Protein AF-A0A2J8KE71-F1 (afdb_monomer_lite)

Radius of gyration: 37.01 Å; chains: 1; bounding box: 78×32×106 Å

pLDDT: mean 75.38, std 19.56, range [41.16, 98.81]

Structure (mmCIF, N/CA/C/O backbone):
data_AF-A0A2J8KE71-F1
#
_entry.id   AF-A0A2J8KE71-F1
#
loop_
_atom_site.group_PDB
_atom_site.id
_atom_site.type_symbol
_atom_site.label_atom_id
_atom_site.label_alt_id
_atom_site.label_comp_id
_atom_site.label_asym_id
_atom_site.label_entity_id
_atom_site.label_seq_id
_atom_site.pdbx_PDB_ins_code
_atom_site.Cartn_x
_atom_site.Cartn_y
_atom_site.Cartn_z
_atom_site.occupancy
_atom_site.B_iso_or_equiv
_atom_site.auth_seq_id
_atom_site.auth_comp_id
_atom_site.auth_asym_id
_atom_site.auth_atom_id
_atom_site.pdbx_PDB_model_num
ATOM 1 N N . MET A 1 1 ? 27.940 -0.554 -37.434 1.00 73.94 1 MET A N 1
ATOM 2 C CA . MET A 1 1 ? 28.644 -0.469 -36.133 1.00 73.94 1 MET A CA 1
ATOM 3 C C . MET A 1 1 ? 27.995 0.531 -35.167 1.00 73.94 1 MET A C 1
ATOM 5 O O . MET A 1 1 ? 27.417 0.069 -34.200 1.00 73.94 1 MET A O 1
ATOM 9 N N . LYS A 1 2 ? 27.980 1.858 -35.417 1.00 86.81 2 LYS A N 1
ATOM 10 C CA . LYS A 1 2 ? 27.377 2.843 -34.476 1.00 86.81 2 LYS A CA 1
ATOM 11 C C . LYS A 1 2 ? 25.890 2.601 -34.152 1.00 86.81 2 LYS A C 1
ATOM 13 O O . LYS A 1 2 ? 25.512 2.585 -32.986 1.00 86.81 2 LYS A O 1
ATOM 18 N N . ALA A 1 3 ? 25.066 2.346 -35.169 1.00 91.50 3 ALA A N 1
ATOM 19 C CA . ALA A 1 3 ? 23.640 2.059 -34.971 1.00 91.50 3 ALA A CA 1
ATOM 20 C C . ALA A 1 3 ? 23.395 0.770 -34.158 1.00 91.50 3 ALA A C 1
ATOM 22 O O . ALA A 1 3 ? 22.429 0.659 -33.413 1.00 91.50 3 ALA A O 1
ATOM 23 N N . GLU A 1 4 ? 24.297 -0.205 -34.260 1.00 93.75 4 GLU A N 1
ATOM 24 C CA . GLU A 1 4 ? 24.185 -1.493 -33.572 1.00 93.75 4 GLU A CA 1
ATOM 25 C C . GLU A 1 4 ? 24.610 -1.402 -32.102 1.00 93.75 4 GLU A C 1
ATOM 27 O O . GLU A 1 4 ? 23.973 -1.989 -31.224 1.00 93.75 4 GLU A O 1
ATOM 32 N N . THR A 1 5 ? 25.626 -0.583 -31.813 1.00 94.62 5 THR A N 1
ATOM 33 C CA . THR A 1 5 ? 26.007 -0.243 -30.437 1.00 94.62 5 THR A CA 1
ATOM 34 C C . THR A 1 5 ? 24.925 0.573 -29.737 1.00 94.62 5 THR A C 1
ATOM 36 O O . THR A 1 5 ? 24.634 0.336 -28.567 1.00 94.62 5 THR A O 1
ATOM 39 N N . GLU A 1 6 ? 24.287 1.502 -30.453 1.00 96.25 6 GLU A N 1
ATOM 40 C CA . GLU A 1 6 ? 23.180 2.295 -29.918 1.00 96.25 6 GLU A CA 1
ATOM 41 C C . GLU A 1 6 ? 21.956 1.422 -29.633 1.00 96.25 6 GLU A C 1
ATOM 43 O O . GLU A 1 6 ? 21.386 1.496 -28.545 1.00 96.25 6 GLU A O 1
ATOM 48 N N . ARG A 1 7 ? 21.616 0.516 -30.555 1.00 96.88 7 ARG A N 1
ATOM 49 C CA . ARG A 1 7 ? 20.559 -0.474 -30.346 1.00 96.88 7 ARG A CA 1
ATOM 50 C C . ARG A 1 7 ? 20.821 -1.339 -29.109 1.00 96.88 7 ARG A C 1
ATOM 52 O O . ARG A 1 7 ? 19.945 -1.443 -28.259 1.00 96.88 7 ARG A O 1
ATOM 59 N N . SER A 1 8 ? 22.036 -1.873 -28.954 1.00 97.62 8 SER A N 1
ATOM 60 C CA . SER A 1 8 ? 22.414 -2.634 -27.751 1.00 97.62 8 SER A CA 1
ATOM 61 C C . SER A 1 8 ? 22.274 -1.810 -26.467 1.00 97.62 8 SER A C 1
ATOM 63 O O . SER A 1 8 ? 21.789 -2.307 -25.451 1.00 97.62 8 SER A O 1
ATOM 65 N N . ALA A 1 9 ? 22.661 -0.532 -26.497 1.00 98.00 9 ALA A N 1
ATOM 66 C CA . ALA A 1 9 ? 22.520 0.352 -25.344 1.00 98.00 9 ALA A CA 1
ATOM 67 C C . ALA A 1 9 ? 21.044 0.598 -24.981 1.00 98.00 9 ALA A C 1
ATOM 69 O O . ALA A 1 9 ? 20.694 0.631 -23.798 1.00 98.00 9 ALA A O 1
ATOM 70 N N . LEU A 1 10 ? 20.172 0.749 -25.981 1.00 98.25 10 LEU A N 1
ATOM 71 C CA . LEU A 1 10 ? 18.731 0.888 -25.776 1.00 98.25 10 LEU A CA 1
ATOM 72 C C . LEU A 1 10 ? 18.106 -0.392 -25.211 1.00 98.25 10 LEU A C 1
ATOM 74 O O . LEU A 1 10 ? 17.304 -0.295 -24.284 1.00 98.25 10 LEU A O 1
ATOM 78 N N . ASP A 1 11 ? 18.520 -1.572 -25.674 1.00 98.31 11 ASP A N 1
ATOM 79 C CA . ASP A 1 11 ? 18.028 -2.853 -25.151 1.00 98.31 11 ASP A CA 1
ATOM 80 C C . ASP A 1 11 ? 18.359 -3.027 -23.660 1.00 98.31 11 ASP A C 1
ATOM 82 O O . ASP A 1 11 ? 17.513 -3.459 -22.870 1.00 98.31 11 ASP A O 1
ATOM 86 N N . VAL A 1 12 ? 19.558 -2.614 -23.235 1.00 98.62 12 VAL A N 1
ATOM 87 C CA . VAL A 1 12 ? 19.942 -2.617 -21.813 1.00 98.62 12 VAL A CA 1
ATOM 88 C C . VAL A 1 12 ? 19.092 -1.634 -21.008 1.00 98.62 12 VAL A C 1
ATOM 90 O O . VAL A 1 12 ? 18.582 -2.000 -19.946 1.00 98.62 12 VAL A O 1
ATOM 93 N N . LYS A 1 13 ? 18.898 -0.404 -21.504 1.00 98.62 13 LYS A N 1
ATOM 94 C CA . LYS A 1 13 ? 18.052 0.600 -20.835 1.00 98.62 13 LYS A CA 1
ATOM 95 C C . LYS A 1 13 ? 16.616 0.111 -20.687 1.00 98.62 13 LYS A C 1
ATOM 97 O O . LYS A 1 13 ? 16.030 0.251 -19.619 1.00 98.62 13 LYS A O 1
ATOM 102 N N . LEU A 1 14 ? 16.072 -0.508 -21.728 1.00 98.69 14 LEU A N 1
ATOM 103 C CA . LEU A 1 14 ? 14.724 -1.058 -21.738 1.00 98.69 14 LEU A CA 1
ATOM 104 C C . LEU A 1 14 ? 14.591 -2.244 -20.775 1.00 98.69 14 LEU A C 1
ATOM 106 O O . LEU A 1 14 ? 13.611 -2.321 -20.034 1.00 98.69 14 LEU A O 1
ATOM 110 N N . LYS A 1 15 ? 15.595 -3.124 -20.701 1.00 98.69 15 LYS A N 1
ATOM 111 C CA . LYS A 1 15 ? 15.647 -4.184 -19.685 1.00 98.69 15 LYS A CA 1
ATOM 112 C C . LYS A 1 15 ? 15.676 -3.606 -18.268 1.00 98.69 15 LYS A C 1
ATOM 114 O O . LYS A 1 15 ? 14.949 -4.086 -17.404 1.00 98.69 15 LYS A O 1
ATOM 119 N N . HIS A 1 16 ? 16.485 -2.577 -18.025 1.00 98.81 16 HIS A N 1
ATOM 120 C CA . HIS A 1 16 ? 16.564 -1.939 -16.712 1.00 98.81 16 HIS A CA 1
ATOM 121 C C . HIS A 1 16 ? 15.250 -1.248 -16.333 1.00 98.81 16 HIS A C 1
ATOM 123 O O . HIS A 1 16 ? 14.772 -1.440 -15.222 1.00 98.81 16 HIS A O 1
ATOM 129 N N . ALA A 1 17 ? 14.626 -0.529 -17.270 1.00 98.69 17 ALA A N 1
ATOM 130 C CA . ALA A 1 17 ? 13.330 0.107 -17.059 1.00 98.69 17 ALA A CA 1
ATOM 131 C C . ALA A 1 17 ? 12.244 -0.917 -16.696 1.00 98.69 17 ALA A C 1
ATOM 133 O O . ALA A 1 17 ? 11.495 -0.704 -15.748 1.00 98.69 17 ALA A O 1
ATOM 134 N N . ARG A 1 18 ? 12.201 -2.065 -17.387 1.00 98.69 18 ARG A N 1
ATOM 135 C CA . ARG A 1 18 ? 11.278 -3.165 -17.057 1.00 98.69 18 ARG A CA 1
ATOM 136 C C . ARG A 1 18 ? 11.534 -3.727 -15.661 1.00 98.69 18 ARG A C 1
ATOM 138 O O . ARG A 1 18 ? 10.615 -3.786 -14.853 1.00 98.69 18 ARG A O 1
ATOM 145 N N . ASN A 1 19 ? 12.788 -4.048 -15.349 1.00 98.75 19 ASN A N 1
ATOM 146 C CA . ASN A 1 19 ? 13.154 -4.555 -14.026 1.00 98.75 19 ASN A CA 1
ATOM 147 C C . ASN A 1 19 ? 12.816 -3.553 -12.912 1.00 98.75 19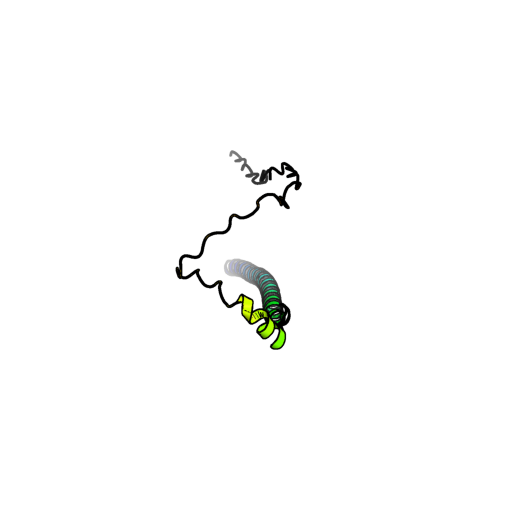 ASN A C 1
ATOM 149 O O . ASN A 1 19 ? 12.383 -3.955 -11.835 1.00 98.75 19 ASN A O 1
ATOM 153 N N . GLN A 1 20 ? 13.005 -2.255 -13.164 1.00 98.75 20 GLN A N 1
ATOM 154 C CA . GLN A 1 20 ? 12.675 -1.203 -12.207 1.00 98.75 20 GLN A CA 1
ATOM 155 C C . GLN A 1 20 ? 11.169 -1.161 -11.931 1.00 98.75 20 GLN A C 1
ATOM 157 O O . GLN A 1 20 ? 10.761 -1.080 -10.773 1.00 98.75 20 GLN A O 1
ATOM 162 N N . VAL A 1 21 ? 10.346 -1.269 -12.978 1.00 98.69 21 VAL A N 1
ATOM 163 C CA . VAL A 1 21 ? 8.887 -1.353 -12.846 1.00 98.69 21 VAL A CA 1
ATOM 164 C C . VAL A 1 21 ? 8.484 -2.589 -12.041 1.00 98.69 21 VAL A C 1
ATOM 166 O O . VAL A 1 21 ? 7.689 -2.466 -11.115 1.00 98.69 21 VAL A O 1
ATOM 169 N N . ASP A 1 22 ? 9.073 -3.755 -12.308 1.00 98.75 22 ASP A N 1
ATOM 170 C CA . ASP A 1 22 ? 8.763 -4.983 -11.563 1.00 98.75 22 ASP A CA 1
ATOM 171 C C . ASP A 1 22 ? 9.102 -4.870 -10.069 1.00 98.75 22 ASP A C 1
ATOM 173 O O . ASP A 1 22 ? 8.354 -5.350 -9.210 1.00 98.75 22 ASP A O 1
ATOM 177 N N . VAL A 1 23 ? 10.230 -4.233 -9.738 1.00 98.75 23 VAL A N 1
ATOM 178 C CA . VAL A 1 23 ? 10.634 -3.980 -8.347 1.00 98.75 23 VAL A CA 1
ATOM 179 C C . VAL A 1 23 ? 9.636 -3.055 -7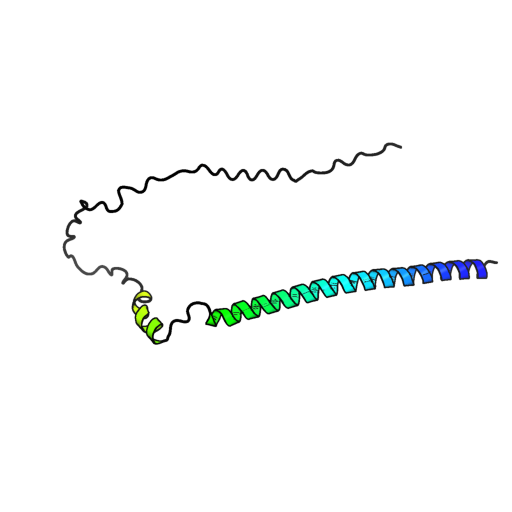.654 1.00 98.75 23 VAL A C 1
ATOM 181 O O . VAL A 1 23 ? 9.191 -3.371 -6.547 1.00 98.75 23 VAL A O 1
ATOM 184 N N . GLU A 1 24 ? 9.245 -1.957 -8.303 1.00 98.75 24 GLU A N 1
ATOM 185 C CA . GLU A 1 24 ? 8.284 -1.005 -7.740 1.00 98.75 24 GLU A CA 1
ATOM 186 C C . GLU A 1 24 ? 6.875 -1.594 -7.628 1.00 98.75 24 GLU A C 1
ATOM 188 O O . GLU A 1 24 ? 6.217 -1.394 -6.611 1.00 98.75 24 GLU A O 1
ATOM 193 N N . ILE A 1 25 ? 6.430 -2.416 -8.584 1.00 98.75 25 ILE A N 1
ATOM 194 C CA . ILE A 1 25 ? 5.154 -3.139 -8.479 1.00 98.75 25 ILE A CA 1
ATOM 195 C C . ILE A 1 25 ? 5.162 -4.057 -7.257 1.00 98.75 25 ILE A C 1
ATOM 197 O O . ILE A 1 25 ? 4.232 -4.011 -6.454 1.00 98.75 25 ILE A O 1
ATOM 201 N N . LYS A 1 26 ? 6.220 -4.855 -7.070 1.00 98.75 26 LYS A N 1
ATOM 202 C CA . LYS A 1 26 ? 6.334 -5.748 -5.905 1.00 98.75 26 LYS A CA 1
ATOM 203 C C . LYS A 1 26 ? 6.408 -4.973 -4.593 1.00 98.75 26 LYS A C 1
ATOM 205 O O . LYS A 1 26 ? 5.890 -5.432 -3.577 1.00 98.75 26 LYS A O 1
ATOM 210 N N . ARG A 1 27 ? 7.078 -3.818 -4.589 1.00 98.81 27 ARG A N 1
ATOM 211 C CA . ARG A 1 27 ? 7.145 -2.935 -3.421 1.00 98.81 27 ARG A CA 1
ATOM 212 C C . ARG A 1 27 ? 5.769 -2.358 -3.093 1.00 98.81 27 ARG A C 1
ATOM 214 O O . ARG A 1 27 ? 5.365 -2.432 -1.937 1.00 98.81 27 ARG A O 1
ATOM 221 N N . ARG A 1 28 ? 5.051 -1.857 -4.101 1.00 98.75 28 ARG A N 1
ATOM 222 C CA . ARG A 1 28 ? 3.689 -1.329 -3.975 1.00 98.75 28 ARG A CA 1
ATOM 223 C C . ARG A 1 28 ? 2.729 -2.393 -3.451 1.00 98.75 28 ARG A C 1
ATOM 225 O O . ARG A 1 28 ? 2.058 -2.143 -2.466 1.00 98.75 28 ARG A O 1
ATOM 232 N N . GLN A 1 29 ? 2.730 -3.591 -4.034 1.00 98.81 29 GLN A N 1
ATOM 233 C CA . GLN A 1 29 ? 1.858 -4.692 -3.606 1.00 98.81 29 GLN A CA 1
ATOM 234 C C . GLN A 1 29 ? 2.067 -5.084 -2.138 1.00 98.81 29 GLN A C 1
ATOM 236 O O . GLN A 1 29 ? 1.102 -5.371 -1.440 1.00 98.81 29 GLN A O 1
ATOM 241 N N . ARG A 1 30 ? 3.317 -5.078 -1.651 1.00 98.69 30 ARG A N 1
ATOM 242 C CA . ARG A 1 30 ? 3.594 -5.309 -0.224 1.00 98.69 30 ARG A CA 1
ATOM 243 C C . ARG A 1 30 ? 2.999 -4.210 0.653 1.00 98.69 30 ARG A C 1
ATOM 245 O O . ARG A 1 30 ? 2.323 -4.525 1.621 1.00 98.69 30 ARG A O 1
ATOM 252 N N . ALA A 1 31 ? 3.212 -2.947 0.285 1.00 98.56 31 ALA A N 1
ATOM 253 C CA . ALA A 1 31 ? 2.645 -1.819 1.019 1.00 98.56 31 ALA A CA 1
ATOM 254 C C . ALA A 1 31 ? 1.106 -1.847 1.016 1.00 98.56 31 ALA A C 1
ATOM 256 O O . ALA A 1 31 ? 0.491 -1.606 2.047 1.00 98.56 31 ALA A O 1
ATOM 257 N N . GLU A 1 32 ? 0.486 -2.197 -0.111 1.00 98.56 32 GLU A N 1
ATOM 258 C CA . GLU A 1 32 ? -0.969 -2.340 -0.230 1.00 98.56 32 GLU A CA 1
ATOM 259 C C . GLU A 1 32 ? -1.507 -3.467 0.654 1.00 98.56 32 GLU A C 1
ATOM 261 O O . GLU A 1 32 ? -2.477 -3.254 1.373 1.00 98.56 32 GLU A O 1
ATOM 266 N N . ALA A 1 33 ? -0.842 -4.626 0.691 1.00 98.62 33 ALA A N 1
ATOM 267 C CA . ALA A 1 33 ? -1.230 -5.724 1.576 1.00 98.62 33 ALA A CA 1
ATOM 268 C C . ALA A 1 33 ? -1.137 -5.344 3.067 1.00 98.62 33 ALA A C 1
ATOM 270 O O . ALA A 1 33 ? -2.020 -5.694 3.855 1.00 98.62 33 ALA A O 1
ATOM 271 N N . ASP A 1 34 ? -0.094 -4.605 3.458 1.00 98.56 34 ASP A N 1
ATOM 272 C CA . ASP A 1 34 ? 0.059 -4.099 4.825 1.00 98.56 34 ASP A CA 1
ATOM 273 C C . ASP A 1 34 ? -1.027 -3.067 5.166 1.00 98.56 34 ASP A C 1
ATOM 275 O O . ASP A 1 34 ? -1.631 -3.137 6.240 1.00 98.56 34 ASP A O 1
ATOM 279 N N . CYS A 1 35 ? -1.332 -2.149 4.241 1.00 98.56 35 CYS A N 1
ATOM 280 C CA . CYS A 1 35 ? -2.428 -1.192 4.385 1.00 98.56 35 CYS A CA 1
ATOM 281 C C . CYS A 1 35 ? -3.778 -1.896 4.550 1.00 98.56 35 CYS A C 1
ATOM 283 O O . CYS A 1 35 ? -4.493 -1.602 5.505 1.00 98.56 35 CYS A O 1
ATOM 285 N N . GLU A 1 36 ? -4.105 -2.869 3.696 1.00 98.75 36 GLU A N 1
ATOM 286 C CA . GLU A 1 36 ? -5.345 -3.640 3.814 1.00 98.75 36 GLU A CA 1
ATOM 287 C C . GLU A 1 36 ? -5.436 -4.395 5.149 1.00 98.75 36 GLU A C 1
ATOM 289 O O . GLU A 1 36 ? -6.515 -4.541 5.727 1.00 98.75 36 GLU A O 1
ATOM 294 N N . LYS A 1 37 ? -4.313 -4.923 5.654 1.00 98.69 37 LYS A N 1
ATOM 295 C CA . LYS A 1 37 ? -4.277 -5.589 6.960 1.00 98.69 37 LYS A CA 1
ATOM 296 C C . LYS A 1 37 ? -4.609 -4.606 8.082 1.00 98.69 37 LYS A C 1
ATOM 298 O O . LYS A 1 37 ? -5.431 -4.929 8.939 1.00 98.69 37 LYS A O 1
ATOM 303 N N . LEU A 1 38 ? -3.983 -3.430 8.076 1.00 98.62 38 LEU A N 1
ATOM 304 C CA . LEU A 1 38 ? -4.241 -2.381 9.065 1.00 98.62 38 LEU A CA 1
ATOM 305 C C . LEU A 1 38 ? -5.681 -1.868 8.976 1.00 98.62 38 LEU A C 1
ATOM 307 O O . LEU A 1 38 ? -6.322 -1.669 10.003 1.00 98.62 38 LEU A O 1
ATOM 311 N N . GLU A 1 39 ? -6.222 -1.718 7.770 1.00 98.56 39 GLU A N 1
ATOM 312 C CA . GLU A 1 39 ? -7.603 -1.286 7.559 1.00 98.56 39 GLU A CA 1
ATOM 313 C C . GLU A 1 39 ? -8.609 -2.299 8.123 1.00 98.56 39 GLU A C 1
ATOM 315 O O . GLU A 1 39 ? -9.517 -1.913 8.860 1.00 98.56 39 GLU A O 1
ATOM 320 N N . ARG A 1 40 ? -8.392 -3.605 7.899 1.00 98.56 40 ARG A N 1
ATOM 321 C CA . ARG A 1 40 ? -9.200 -4.661 8.537 1.00 98.56 40 ARG A CA 1
ATOM 322 C C . ARG A 1 40 ? -9.095 -4.631 10.064 1.00 98.56 40 ARG A C 1
ATOM 324 O O . ARG A 1 40 ? -10.103 -4.812 10.740 1.00 98.56 40 ARG A O 1
ATOM 331 N N . GLN A 1 41 ? -7.904 -4.390 10.619 1.00 98.50 41 GLN A N 1
ATOM 332 C CA . GLN A 1 41 ? -7.728 -4.265 12.073 1.00 98.50 41 GLN A CA 1
ATOM 333 C C . GLN A 1 41 ? -8.485 -3.060 12.640 1.00 98.50 41 GLN A C 1
ATOM 335 O O . GLN A 1 41 ? -9.166 -3.191 13.653 1.00 98.50 41 GLN A O 1
ATOM 340 N N . ILE A 1 42 ? -8.403 -1.902 11.982 1.00 97.44 42 ILE A N 1
ATOM 341 C CA . ILE A 1 42 ? -9.141 -0.698 12.380 1.00 97.44 42 ILE A CA 1
ATOM 342 C C . ILE A 1 42 ? -10.646 -0.955 12.327 1.00 97.44 42 ILE A C 1
ATOM 344 O O . ILE A 1 42 ? -11.361 -0.565 13.248 1.00 97.44 42 ILE A O 1
ATOM 348 N N . GLN A 1 43 ? -11.125 -1.616 11.273 1.00 97.12 43 GLN A N 1
ATOM 349 C CA . GLN A 1 43 ? -12.533 -1.961 11.133 1.00 97.12 43 GLN A CA 1
ATOM 350 C C . GLN A 1 43 ? -13.006 -2.867 12.279 1.00 97.12 43 GLN A C 1
ATOM 352 O O . GLN A 1 43 ? -14.008 -2.556 12.916 1.00 97.12 43 GLN A O 1
ATOM 357 N N . LEU A 1 44 ? -12.237 -3.904 12.624 1.00 95.81 44 LEU A N 1
ATOM 358 C CA . LEU A 1 44 ? -12.546 -4.781 13.755 1.00 95.81 44 LEU A CA 1
ATOM 359 C C . LEU A 1 44 ? -12.571 -4.024 15.091 1.00 95.81 44 LEU A C 1
ATOM 361 O O . LEU A 1 44 ? -13.477 -4.221 15.892 1.00 95.81 44 LEU A O 1
ATOM 365 N N . ILE A 1 45 ? -11.606 -3.132 15.332 1.00 94.06 45 ILE A N 1
ATOM 366 C CA . ILE A 1 45 ? -11.581 -2.306 16.549 1.00 94.06 45 ILE A CA 1
ATOM 367 C C . ILE A 1 45 ? -12.827 -1.419 16.618 1.00 94.06 45 ILE A C 1
ATOM 369 O O . ILE A 1 45 ? -13.440 -1.306 17.676 1.00 94.06 45 ILE A O 1
ATOM 373 N N . ARG A 1 46 ? -13.223 -0.798 15.500 1.00 91.62 46 ARG A N 1
ATOM 374 C CA . ARG A 1 46 ? -14.452 0.007 15.437 1.00 91.62 46 ARG A CA 1
ATOM 375 C C . ARG A 1 46 ? -15.677 -0.839 15.760 1.00 91.62 46 ARG A C 1
ATOM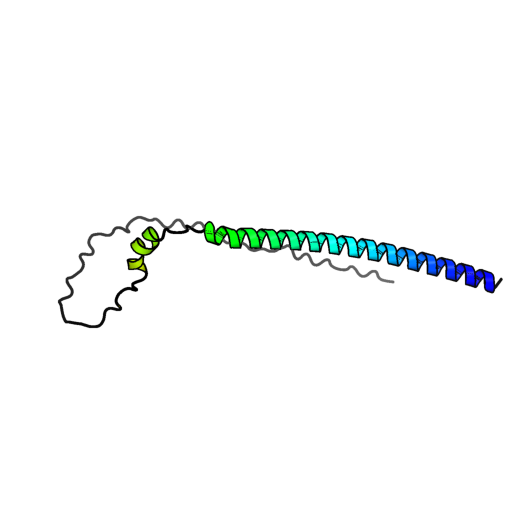 377 O O . ARG A 1 46 ? -16.496 -0.405 16.559 1.00 91.62 46 ARG A O 1
ATOM 384 N N . GLU A 1 47 ? -15.779 -2.033 15.184 1.00 89.75 47 GLU A N 1
ATOM 385 C CA . GLU A 1 47 ? -16.872 -2.969 15.457 1.00 89.75 47 GLU A CA 1
ATOM 386 C C . GLU A 1 47 ? -16.916 -3.365 16.932 1.00 89.75 47 GLU A C 1
ATOM 388 O O . GLU A 1 47 ? -17.972 -3.246 17.545 1.00 89.75 47 GLU A O 1
ATOM 393 N N . MET A 1 48 ? -15.780 -3.727 17.534 1.00 86.88 48 MET A N 1
ATOM 394 C CA . MET A 1 48 ? -15.703 -4.035 18.965 1.00 86.88 48 MET A CA 1
ATOM 395 C C . MET A 1 48 ? -16.152 -2.847 19.816 1.00 86.88 48 MET A C 1
ATOM 397 O O . MET A 1 48 ? -17.063 -2.994 20.615 1.00 86.88 48 MET A O 1
ATOM 401 N N . LEU A 1 49 ? -15.611 -1.647 19.590 1.00 85.50 49 LEU A N 1
ATOM 402 C CA . LEU A 1 49 ? -15.965 -0.460 20.376 1.00 85.50 49 LEU A CA 1
ATOM 403 C C . LEU A 1 49 ? -17.433 -0.040 20.206 1.00 85.50 49 LEU A C 1
ATOM 405 O O . LEU A 1 49 ? -18.055 0.434 21.157 1.00 85.50 49 LEU A O 1
ATOM 409 N N . MET A 1 50 ? -18.004 -0.201 19.010 1.00 79.38 50 MET A N 1
ATOM 410 C CA . MET A 1 50 ? -19.415 0.097 18.756 1.00 79.38 50 MET A CA 1
ATOM 411 C C . MET A 1 50 ? -20.335 -0.971 19.356 1.00 79.38 50 MET A C 1
ATOM 413 O O . MET A 1 50 ? -21.362 -0.620 19.932 1.00 79.38 50 MET A O 1
ATOM 417 N N . CYS A 1 51 ? -19.967 -2.251 19.295 1.00 64.50 51 CYS A N 1
ATOM 418 C CA . CYS A 1 51 ? -20.701 -3.339 19.942 1.00 64.50 51 CYS A CA 1
ATOM 419 C C . CYS A 1 51 ? -20.550 -3.319 21.472 1.00 64.50 51 CYS A C 1
ATOM 421 O O . CYS A 1 51 ? -21.504 -3.637 22.177 1.00 64.50 51 CYS A O 1
ATOM 423 N N . ASP A 1 52 ? -19.424 -2.841 22.001 1.00 56.59 52 ASP A N 1
ATOM 424 C CA . ASP A 1 52 ? -19.168 -2.665 23.434 1.00 56.59 52 ASP A CA 1
ATOM 425 C C . ASP A 1 52 ? -19.948 -1.491 24.034 1.00 56.59 52 ASP A C 1
ATOM 427 O O . ASP A 1 52 ? -20.110 -1.427 25.252 1.00 56.59 52 ASP A O 1
ATOM 431 N N . THR A 1 53 ? -20.565 -0.621 23.226 1.00 55.47 53 THR A N 1
ATOM 432 C CA . THR A 1 53 ? -21.633 0.248 23.758 1.00 55.47 53 THR A CA 1
ATOM 433 C C . THR A 1 53 ? -22.837 -0.564 24.244 1.00 55.47 53 THR A C 1
ATOM 435 O O . THR A 1 53 ? -23.595 -0.077 25.079 1.00 55.47 53 THR A O 1
ATOM 438 N N . SER A 1 54 ? -22.977 -1.816 23.788 1.00 55.19 54 SER A N 1
ATOM 439 C CA . SER A 1 54 ? -23.902 -2.832 24.314 1.00 55.19 54 SER A CA 1
ATOM 440 C C . SER A 1 54 ? -23.258 -3.788 25.331 1.00 55.19 54 SER A C 1
ATOM 442 O O . SER A 1 54 ? -23.979 -4.519 26.006 1.00 55.19 54 SER A O 1
ATOM 444 N N . GLY A 1 55 ? -21.924 -3.777 25.457 1.00 53.56 55 GLY A N 1
ATOM 445 C CA . GLY A 1 55 ? -21.127 -4.680 26.302 1.00 53.56 55 GLY A CA 1
ATOM 446 C C . GLY A 1 55 ? -20.579 -4.061 27.598 1.00 53.56 55 GLY A C 1
ATOM 447 O O . GLY A 1 55 ? -20.319 -4.783 28.557 1.00 53.56 55 GLY A O 1
ATOM 448 N N . SER A 1 56 ? -20.462 -2.735 27.690 1.00 56.31 56 SER A N 1
ATOM 449 C CA . SER A 1 56 ? -20.309 -2.038 28.970 1.00 56.31 56 SER A CA 1
ATOM 450 C C . SER A 1 56 ? -21.666 -2.051 29.647 1.00 56.31 56 SER A C 1
ATOM 452 O O . SER A 1 56 ? -22.564 -1.382 29.141 1.00 56.31 56 SER A O 1
ATOM 454 N N . ILE A 1 57 ? -21.807 -2.868 30.704 1.00 59.22 57 ILE A N 1
ATOM 455 C CA . ILE A 1 57 ? -22.985 -3.049 31.576 1.00 59.22 57 ILE A CA 1
ATOM 456 C C . ILE A 1 57 ? -24.108 -2.097 31.162 1.00 59.22 57 ILE A C 1
ATOM 458 O O . ILE A 1 57 ? -24.221 -0.981 31.679 1.00 59.22 57 ILE A O 1
ATOM 462 N N . GLN A 1 58 ? -24.899 -2.496 30.160 1.00 66.31 58 GLN A N 1
ATOM 463 C CA . GLN A 1 58 ? -26.073 -1.722 29.807 1.00 66.31 58 GLN A CA 1
ATOM 464 C C . GLN A 1 58 ? -27.046 -1.934 30.949 1.00 66.31 58 GLN A C 1
ATOM 466 O O . GLN A 1 58 ? -27.773 -2.922 31.002 1.00 66.31 58 GLN A O 1
ATOM 471 N N . LEU A 1 59 ? -26.988 -1.020 31.915 1.00 72.44 59 LEU A N 1
ATOM 472 C CA . LEU A 1 59 ? -27.945 -0.986 32.998 1.00 72.44 59 LEU A CA 1
ATOM 473 C C . LEU A 1 59 ? -29.331 -0.893 32.359 1.00 72.44 59 LEU A C 1
ATOM 475 O O . LEU A 1 59 ? -29.559 -0.032 31.497 1.00 72.44 59 LEU A O 1
ATOM 479 N N . SER A 1 60 ? -30.243 -1.774 32.765 1.00 79.25 60 SER A N 1
ATOM 480 C CA . SER A 1 60 ? -31.643 -1.647 32.369 1.00 79.25 60 SER A CA 1
ATOM 481 C C . SER A 1 60 ? -32.160 -0.262 32.770 1.00 79.25 60 SER A C 1
ATOM 483 O O . SER A 1 60 ? -31.601 0.398 33.651 1.00 79.25 60 SER A O 1
ATOM 485 N N . GLU A 1 61 ? -33.230 0.211 32.135 1.00 81.19 61 GLU A N 1
ATOM 486 C CA . GLU A 1 61 ? -33.845 1.489 32.517 1.00 81.19 61 GLU A CA 1
ATOM 487 C C . GLU A 1 61 ? -34.196 1.521 34.016 1.00 81.19 61 GLU A C 1
ATOM 489 O O . GLU A 1 61 ? -33.973 2.523 34.696 1.00 81.19 61 GLU A O 1
ATOM 494 N N . GLU A 1 62 ? -34.605 0.375 34.561 1.00 86.31 62 GLU A N 1
ATOM 495 C CA . GLU A 1 62 ? -34.844 0.173 35.988 1.00 86.31 62 GLU A CA 1
ATOM 496 C C . GLU A 1 62 ? -33.564 0.303 36.828 1.00 86.31 62 GLU A C 1
ATOM 498 O O . GLU A 1 62 ? -33.562 1.021 37.823 1.00 86.31 62 GLU A O 1
ATOM 503 N N . GLN A 1 63 ? -32.448 -0.308 36.417 1.00 86.38 63 GLN A N 1
ATOM 504 C CA . GLN A 1 63 ? -31.161 -0.172 37.109 1.00 86.38 63 GLN A CA 1
ATOM 505 C C . GLN A 1 63 ? -30.611 1.262 37.033 1.00 86.38 63 GLN A C 1
ATOM 507 O O . GLN A 1 63 ? -30.047 1.762 38.006 1.00 86.38 63 GLN A O 1
ATOM 512 N N . LYS A 1 64 ? -30.814 1.957 35.907 1.00 85.50 64 LYS A N 1
ATOM 513 C CA . LYS A 1 64 ? -30.472 3.381 35.756 1.00 85.50 64 LYS A CA 1
ATOM 514 C C . LYS A 1 64 ? -31.309 4.252 36.689 1.00 85.50 64 LYS A C 1
ATOM 516 O O . LYS A 1 64 ? -30.762 5.132 37.350 1.00 85.50 64 LYS A O 1
ATOM 521 N N . SER A 1 65 ? -32.610 3.980 36.782 1.00 85.81 65 SER A N 1
ATOM 522 C CA . SER A 1 65 ? -33.511 4.657 37.717 1.00 85.81 65 SER A CA 1
ATOM 523 C C . SER A 1 65 ? -33.127 4.371 39.173 1.00 85.81 65 SER A C 1
ATOM 525 O O . SER A 1 65 ? -33.059 5.292 39.986 1.00 85.81 65 SER A O 1
ATOM 527 N N . ALA A 1 66 ? -32.791 3.120 39.501 1.00 87.81 66 ALA A N 1
ATOM 528 C CA . ALA A 1 66 ? -32.358 2.715 40.836 1.00 87.81 66 ALA A CA 1
ATOM 52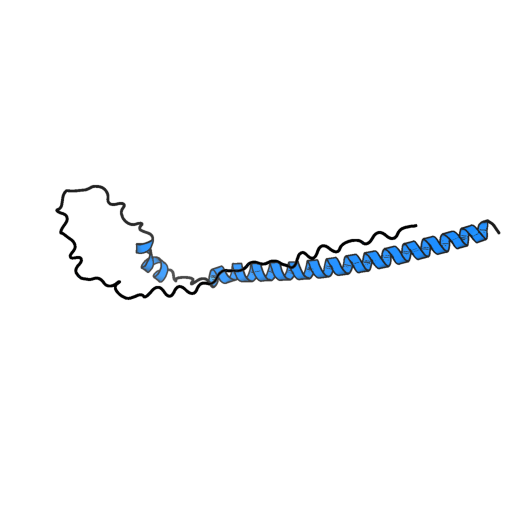9 C C . ALA A 1 66 ? -31.049 3.391 41.262 1.00 87.81 66 ALA A C 1
ATOM 531 O O . ALA A 1 66 ? -30.877 3.670 42.440 1.00 87.81 66 ALA A O 1
ATOM 532 N N . LEU A 1 67 ? -30.148 3.697 40.323 1.00 88.94 67 LEU A N 1
ATOM 533 C CA . LEU A 1 67 ? -28.879 4.385 40.585 1.00 88.94 67 LEU A CA 1
ATOM 534 C C . LEU A 1 67 ? -28.954 5.912 40.420 1.00 88.94 67 LEU A C 1
ATOM 536 O O . LEU A 1 67 ? -27.960 6.601 40.651 1.00 88.94 67 LEU A O 1
ATOM 540 N N . ALA A 1 68 ? -30.121 6.476 40.087 1.00 84.06 68 ALA A N 1
ATOM 541 C CA . ALA A 1 68 ? -30.296 7.919 39.902 1.00 84.06 68 ALA A CA 1
ATOM 542 C C . ALA A 1 68 ? -29.920 8.745 41.150 1.00 84.06 68 ALA A C 1
ATOM 544 O O . ALA A 1 68 ? -29.553 9.916 41.028 1.00 84.06 68 ALA A O 1
ATOM 545 N N . PHE A 1 69 ? -29.950 8.143 42.348 1.00 85.12 69 PHE A N 1
ATOM 546 C CA . PHE A 1 69 ? -29.532 8.799 43.592 1.00 85.12 69 PHE A CA 1
ATOM 547 C C . PHE A 1 69 ? -28.038 9.153 43.626 1.00 85.12 69 PHE A C 1
ATOM 549 O O . PHE A 1 69 ? -27.680 10.129 44.276 1.00 85.12 69 PHE A O 1
ATOM 556 N N . LEU A 1 70 ? -27.174 8.415 42.919 1.00 83.75 70 LEU A N 1
ATOM 557 C CA . LEU A 1 70 ? -25.734 8.702 42.848 1.00 83.75 70 LEU A CA 1
ATOM 558 C C . LEU A 1 70 ? -25.441 9.964 42.032 1.00 83.75 70 LEU A C 1
ATOM 560 O O . LEU A 1 70 ? -24.469 10.666 42.291 1.00 83.75 70 LEU A O 1
ATOM 564 N N . ASN A 1 71 ? -26.298 10.261 41.052 1.00 75.44 71 ASN A N 1
ATOM 565 C CA . ASN A 1 71 ? -26.157 11.423 40.176 1.00 75.44 71 ASN A CA 1
ATOM 566 C C . ASN A 1 71 ? -26.649 12.719 40.841 1.00 75.44 71 ASN A C 1
ATOM 568 O O . ASN A 1 71 ? -26.378 13.827 40.378 1.00 75.44 71 ASN A O 1
ATOM 572 N N . ARG A 1 72 ? -27.363 12.593 41.965 1.00 72.19 72 ARG A N 1
ATOM 573 C CA . ARG A 1 72 ? -27.629 13.709 42.862 1.00 72.19 72 ARG A CA 1
ATOM 574 C C . ARG A 1 72 ? -26.332 13.960 43.625 1.00 72.19 72 ARG A C 1
ATOM 576 O O . ARG A 1 72 ? -26.120 13.397 44.696 1.00 72.19 72 ARG A O 1
ATOM 583 N N . GLY A 1 73 ? -25.457 14.776 43.030 1.00 59.69 73 GLY A N 1
ATOM 584 C CA . GLY A 1 73 ? -24.265 15.289 43.698 1.00 59.69 73 GLY A CA 1
ATOM 585 C C . GLY A 1 73 ? -24.619 15.665 45.133 1.00 59.69 73 GLY A C 1
ATOM 586 O O . GLY A 1 73 ? -25.687 16.244 45.365 1.00 59.69 73 GLY A O 1
ATOM 587 N N . GLN A 1 74 ? -23.768 15.245 46.077 1.00 60.91 74 GLN A N 1
ATOM 588 C CA . GLN A 1 74 ? -23.864 15.606 47.491 1.00 60.91 74 GLN A CA 1
ATOM 589 C C . GLN A 1 74 ? -24.409 17.030 47.591 1.00 60.91 74 GLN A C 1
ATOM 591 O O . GLN A 1 74 ? -23.862 17.898 46.899 1.00 60.91 74 GLN A O 1
ATOM 596 N N . PRO A 1 75 ? -25.472 17.301 48.372 1.00 54.31 75 PRO A N 1
ATOM 597 C CA . PRO A 1 75 ? -25.842 18.679 48.611 1.00 54.31 75 PRO A CA 1
ATOM 598 C C . PRO A 1 75 ? -24.590 19.323 49.190 1.00 54.31 75 PRO A C 1
ATOM 600 O O . PRO A 1 75 ? -24.173 18.979 50.295 1.00 54.31 75 PRO A O 1
ATOM 603 N N . SER A 1 76 ? -23.945 20.188 48.399 1.00 54.25 76 SER A N 1
ATOM 604 C CA . SER A 1 76 ? -22.943 21.117 48.891 1.00 54.25 76 SER A CA 1
ATOM 605 C C . SER A 1 76 ? -23.592 21.713 50.116 1.00 54.25 76 SER A C 1
ATOM 607 O O . SER A 1 76 ? -24.630 22.359 49.957 1.00 54.25 76 SER A O 1
ATOM 609 N N . SER A 1 77 ? -23.078 21.343 51.291 1.00 51.31 77 SER A N 1
ATOM 610 C CA . SER A 1 77 ? -23.639 21.673 52.591 1.00 51.31 77 SER A CA 1
ATOM 611 C C . SER A 1 77 ? -23.866 23.174 52.607 1.00 51.31 77 SER A C 1
ATOM 613 O O . SER A 1 77 ? -22.952 23.972 52.805 1.00 51.31 77 SER A O 1
ATOM 615 N N . SER A 1 78 ? -25.079 23.566 52.235 1.00 44.69 78 SER A N 1
ATOM 616 C CA . SER A 1 78 ? -25.491 24.944 52.187 1.00 44.69 78 SER A CA 1
ATOM 617 C C . SER A 1 78 ? -25.622 25.302 53.645 1.00 44.69 78 SER A C 1
ATOM 619 O O . SER A 1 78 ? -26.519 24.781 54.305 1.00 44.69 78 SER A O 1
ATOM 621 N N . ASN A 1 79 ? -24.676 26.107 54.125 1.00 49.84 79 ASN A N 1
ATOM 622 C CA . ASN A 1 79 ? -24.650 26.784 55.416 1.00 49.84 79 ASN A CA 1
ATOM 623 C C . ASN A 1 79 ? -26.059 27.137 55.919 1.00 49.84 79 ASN A C 1
ATOM 625 O O . ASN A 1 79 ? -26.548 28.248 55.722 1.00 49.84 79 ASN A O 1
ATOM 629 N N . ALA A 1 80 ? -26.708 26.193 56.589 1.00 47.66 80 ALA A N 1
ATOM 630 C CA . ALA A 1 80 ? -28.035 26.361 57.143 1.00 47.66 80 ALA A CA 1
ATOM 631 C C . ALA A 1 80 ? -28.056 25.740 58.535 1.00 47.66 80 ALA A C 1
ATOM 633 O O . ALA A 1 80 ? -28.326 24.558 58.723 1.00 47.66 80 ALA A O 1
ATOM 634 N N . GLY A 1 81 ? -27.798 26.601 59.516 1.00 41.16 81 GLY A N 1
ATOM 635 C CA . GLY A 1 81 ? -28.291 26.420 60.871 1.00 41.16 81 GLY A CA 1
ATOM 636 C C . GLY A 1 81 ? -27.370 25.643 61.800 1.00 41.16 81 GLY A C 1
ATOM 637 O O . GLY A 1 81 ? -27.409 24.422 61.869 1.00 41.16 81 GLY A O 1
ATOM 638 N N . ASN A 1 82 ? -26.635 26.404 62.607 1.00 51.75 82 ASN A N 1
ATOM 639 C CA . ASN A 1 82 ? -26.319 26.154 64.015 1.00 51.75 82 ASN A CA 1
ATOM 640 C C . ASN A 1 82 ? -27.061 24.953 64.642 1.00 51.75 82 ASN A C 1
ATOM 642 O O . ASN A 1 82 ? -28.085 25.125 65.304 1.00 51.75 82 ASN A O 1
ATOM 646 N N . LYS A 1 83 ? -26.527 23.740 64.493 1.00 54.00 83 LYS A N 1
ATOM 647 C CA . LYS A 1 83 ? -26.901 22.578 65.306 1.00 54.00 83 LYS A CA 1
ATOM 648 C C . LYS A 1 83 ? -25.635 21.809 65.654 1.00 54.00 83 LYS A C 1
ATOM 650 O O . LYS A 1 83 ? -25.129 21.028 64.864 1.00 54.00 83 LYS A O 1
ATOM 655 N N . ARG A 1 84 ? -25.126 22.152 66.842 1.00 52.41 84 ARG A N 1
ATOM 656 C CA . ARG A 1 84 ? -24.219 21.409 67.730 1.00 52.41 84 ARG A CA 1
ATOM 657 C C . ARG A 1 84 ? -23.557 20.191 67.075 1.00 52.41 84 ARG A C 1
ATOM 659 O O . ARG A 1 84 ? -24.160 19.127 67.000 1.00 52.41 84 ARG A O 1
ATOM 666 N N . LEU A 1 85 ? -22.300 20.371 66.680 1.00 53.25 85 LEU A N 1
ATOM 667 C CA . LEU A 1 85 ? -21.375 19.289 66.362 1.00 53.25 85 LEU A CA 1
ATOM 668 C C . LEU A 1 85 ? -21.313 18.345 67.574 1.00 53.25 85 LEU A C 1
ATOM 670 O O . LEU A 1 85 ? -20.783 18.715 68.621 1.00 53.25 85 LEU A O 1
ATOM 674 N N . SER A 1 86 ? -21.918 17.163 67.471 1.00 56.66 86 SER A N 1
ATOM 675 C CA . SER A 1 86 ? -21.655 16.072 68.405 1.00 56.66 86 SER A CA 1
ATOM 676 C C . SER A 1 86 ? -20.281 15.499 68.081 1.00 56.66 86 SER A C 1
ATOM 678 O O . SER A 1 86 ? -20.019 15.133 66.936 1.00 56.66 86 SER A O 1
ATOM 680 N N . THR A 1 87 ? -19.419 15.456 69.090 1.00 58.59 87 THR A N 1
ATOM 681 C CA . THR A 1 87 ? -18.100 14.824 69.081 1.00 58.59 87 THR A CA 1
ATOM 682 C C . THR A 1 87 ? -18.190 13.417 68.485 1.00 58.59 87 THR A C 1
ATOM 684 O O . THR A 1 87 ? -19.044 12.631 68.893 1.00 58.59 87 THR A O 1
ATOM 687 N N . ILE A 1 88 ? -17.341 13.116 67.504 1.00 62.22 88 ILE A N 1
ATOM 688 C CA . ILE A 1 88 ? -17.188 11.772 66.937 1.00 62.22 88 ILE A CA 1
ATOM 689 C C . ILE A 1 88 ? -16.356 10.959 67.940 1.00 62.22 88 ILE A C 1
ATOM 691 O O . ILE A 1 88 ? -15.329 11.442 68.409 1.00 62.22 88 ILE A O 1
ATOM 695 N N . ASP A 1 89 ? -16.821 9.764 68.307 1.00 62.44 89 ASP A N 1
ATOM 696 C CA . ASP A 1 89 ? -16.055 8.806 69.112 1.00 62.44 89 ASP A CA 1
ATOM 697 C C . ASP A 1 89 ? -15.011 8.121 68.216 1.00 62.44 89 ASP A C 1
ATOM 699 O O . ASP A 1 89 ? -15.350 7.319 67.347 1.00 62.44 89 ASP A O 1
ATOM 703 N N . GLU A 1 90 ? -13.739 8.478 68.398 1.00 58.03 90 GLU A N 1
ATOM 704 C CA . GLU A 1 90 ? -12.591 7.950 67.643 1.00 58.03 90 GLU A CA 1
ATOM 705 C C . GLU A 1 90 ? -12.090 6.587 68.164 1.00 58.03 90 GLU A C 1
ATOM 707 O O . GLU A 1 90 ? -11.038 6.108 67.744 1.00 58.03 90 GLU A O 1
ATOM 712 N N . SER A 1 91 ? -12.827 5.910 69.050 1.00 57.34 91 SER A N 1
ATOM 713 C CA . SER A 1 91 ? -12.370 4.646 69.656 1.00 57.34 91 SER A CA 1
ATOM 714 C C . SER A 1 91 ? -12.499 3.416 68.740 1.00 57.34 91 SER A C 1
ATOM 716 O O . SER A 1 91 ? -12.103 2.314 69.117 1.00 57.34 91 SER A O 1
ATOM 718 N N . GLY A 1 92 ? -13.025 3.576 67.523 1.00 59.06 92 GLY A N 1
ATOM 719 C CA . GLY A 1 92 ? -13.158 2.514 66.525 1.00 59.06 92 GLY A CA 1
ATOM 720 C C . GLY A 1 92 ? -12.131 2.627 65.403 1.00 59.06 92 GLY A C 1
ATOM 721 O O . GLY A 1 92 ? -12.509 2.880 64.260 1.00 59.06 92 GLY A O 1
ATOM 722 N N . SER A 1 93 ? -10.840 2.443 65.696 1.00 54.78 93 SER A N 1
ATOM 723 C CA . SER A 1 93 ? -9.838 2.289 64.634 1.00 54.78 93 SER A CA 1
ATOM 724 C C . SER A 1 93 ? -10.118 1.005 63.843 1.00 54.78 93 SER A C 1
ATOM 726 O O . SER A 1 93 ? -9.734 -0.085 64.257 1.00 54.78 93 SER A O 1
ATOM 728 N N . ILE A 1 94 ? -10.797 1.124 62.699 1.00 58.47 94 ILE A N 1
ATOM 729 C CA . ILE A 1 94 ? -11.001 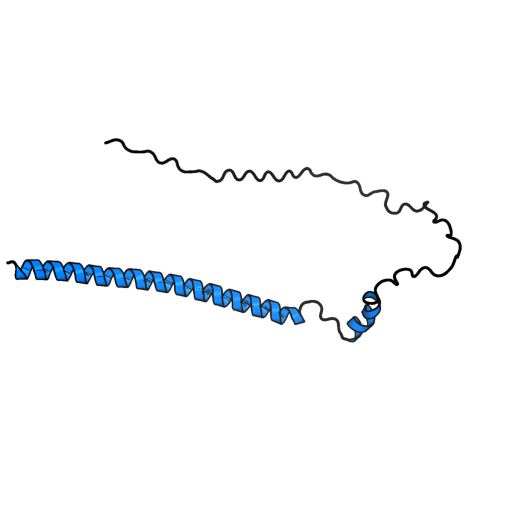0.013 61.751 1.00 58.47 94 ILE A CA 1
ATOM 730 C C . ILE A 1 94 ? -9.811 -0.157 60.789 1.00 58.47 94 ILE A C 1
ATOM 732 O O . ILE A 1 94 ? -9.830 -1.026 59.925 1.00 58.47 94 ILE A O 1
ATOM 736 N N . LEU A 1 95 ? -8.783 0.690 60.919 1.00 61.78 95 LEU A N 1
ATOM 737 C CA . LEU A 1 95 ? -7.632 0.748 60.010 1.00 61.78 95 LEU A CA 1
ATOM 738 C C . LEU A 1 95 ? -6.300 0.389 60.684 1.00 61.78 95 LEU A C 1
ATOM 740 O O . LEU A 1 95 ? -5.240 0.553 60.083 1.00 61.78 95 LEU A O 1
ATOM 744 N N . SER A 1 96 ? -6.333 -0.127 61.912 1.00 59.22 96 SER A N 1
ATOM 745 C CA . SER A 1 96 ? -5.149 -0.702 62.546 1.00 59.22 96 SER A CA 1
ATOM 746 C C . SER A 1 96 ? -4.999 -2.158 62.107 1.00 59.22 96 SER A C 1
ATOM 748 O O . SER A 1 96 ? -5.560 -3.018 62.773 1.00 59.22 96 SER A O 1
ATOM 750 N N . ASP A 1 97 ? -4.316 -2.403 60.981 1.00 60.38 97 ASP A N 1
ATOM 751 C CA . ASP A 1 97 ? -3.392 -3.542 60.735 1.00 60.38 97 ASP A CA 1
ATOM 752 C C . ASP A 1 97 ? -3.272 -3.926 59.239 1.00 60.38 97 ASP A C 1
ATOM 754 O O . ASP A 1 97 ? -3.432 -5.079 58.845 1.00 60.38 97 ASP A O 1
ATOM 758 N N . ILE A 1 98 ? -2.993 -2.949 58.367 1.00 60.00 98 ILE A N 1
ATOM 759 C CA . ILE A 1 98 ? -2.450 -3.238 57.031 1.00 60.00 98 ILE A CA 1
ATOM 760 C C . ILE A 1 98 ? -0.963 -2.892 57.086 1.00 60.00 98 ILE A C 1
ATOM 762 O O . ILE A 1 98 ? -0.575 -1.734 56.923 1.00 60.00 98 ILE A O 1
ATOM 766 N N . SER A 1 99 ? -0.121 -3.888 57.365 1.00 66.25 99 SER A N 1
ATOM 767 C CA . SER A 1 99 ? 1.329 -3.741 57.249 1.00 66.25 99 SER A CA 1
ATOM 768 C C . SER A 1 99 ? 1.683 -3.431 55.794 1.00 66.25 99 SER A C 1
ATOM 770 O O . SER A 1 99 ? 1.418 -4.231 54.897 1.00 66.25 99 SER A O 1
ATOM 772 N N . PHE A 1 100 ? 2.265 -2.260 55.556 1.00 66.62 100 PHE A N 1
ATOM 773 C CA . PHE A 1 100 ? 2.732 -1.851 54.238 1.00 66.62 100 PHE A CA 1
ATOM 774 C C . PHE A 1 100 ? 3.967 -2.689 53.868 1.00 66.62 100 PHE A C 1
ATOM 776 O O . PHE A 1 100 ? 5.063 -2.416 54.357 1.00 66.62 100 PHE A O 1
ATOM 783 N N . ASP A 1 101 ? 3.789 -3.718 53.037 1.00 75.12 101 ASP A N 1
ATOM 784 C CA . ASP A 1 101 ? 4.903 -4.457 52.440 1.00 75.12 101 ASP A CA 1
ATOM 785 C C . ASP A 1 101 ? 5.544 -3.578 51.358 1.00 75.12 101 ASP A C 1
ATOM 787 O O . ASP A 1 101 ? 4.958 -3.325 50.303 1.00 75.12 101 ASP A O 1
ATOM 791 N N . LYS A 1 102 ? 6.722 -3.019 51.655 1.00 63.03 102 LYS A N 1
ATOM 792 C CA . LYS A 1 102 ? 7.536 -2.322 50.655 1.00 63.03 102 LYS A CA 1
ATOM 793 C C . LYS A 1 102 ? 8.392 -3.349 49.939 1.00 63.03 102 LYS A C 1
ATOM 795 O O . LYS A 1 102 ? 9.542 -3.552 50.318 1.00 63.03 102 LYS A O 1
ATOM 800 N N . THR A 1 103 ? 7.874 -3.943 48.873 1.00 63.78 103 THR A N 1
ATOM 801 C CA . THR A 1 103 ? 8.759 -4.513 47.859 1.00 63.78 103 THR A CA 1
ATOM 802 C C . THR A 1 103 ? 9.392 -3.363 47.081 1.00 63.78 103 THR A C 1
ATOM 804 O O . THR A 1 103 ? 8.718 -2.613 46.375 1.00 63.78 103 THR A O 1
ATOM 807 N N . ASP A 1 104 ? 10.693 -3.199 47.287 1.00 58.94 104 ASP A N 1
ATOM 808 C CA . ASP A 1 104 ? 11.590 -2.335 46.529 1.00 58.94 104 ASP A CA 1
ATOM 809 C C . ASP A 1 104 ? 11.686 -2.830 45.075 1.00 58.94 104 ASP A C 1
ATOM 811 O O . ASP A 1 104 ? 12.598 -3.567 44.713 1.00 58.94 104 ASP A O 1
ATOM 815 N N . GLU A 1 105 ? 10.707 -2.485 44.237 1.00 62.69 105 GLU A N 1
ATOM 816 C CA . GLU A 1 105 ? 10.860 -2.585 42.784 1.00 62.69 105 GLU A CA 1
ATOM 817 C C . GLU A 1 105 ? 11.394 -1.253 42.249 1.00 62.69 105 GLU A C 1
ATOM 819 O O . GLU A 1 105 ? 10.657 -0.403 41.741 1.00 62.69 105 GLU A O 1
ATOM 824 N N . SER A 1 106 ? 12.712 -1.067 42.361 1.00 61.53 106 SER A N 1
ATOM 825 C CA . SER A 1 106 ? 13.428 -0.169 41.455 1.00 61.53 106 SER A CA 1
ATOM 826 C C . SER A 1 106 ? 13.254 -0.714 40.038 1.00 61.53 106 SER A C 1
ATOM 828 O O . SER A 1 106 ? 13.862 -1.713 39.654 1.00 61.53 106 SER A O 1
ATOM 830 N N . LEU A 1 107 ? 12.383 -0.075 39.258 1.00 55.53 107 LEU A N 1
ATOM 831 C CA . LEU A 1 107 ? 12.352 -0.217 37.807 1.00 55.53 107 LEU A CA 1
ATOM 832 C C . LEU A 1 107 ? 13.661 0.355 37.248 1.00 55.53 107 LEU A C 1
ATOM 834 O O . LEU A 1 107 ? 13.725 1.516 36.840 1.00 55.53 107 LEU A O 1
ATOM 838 N N . ASP A 1 108 ? 14.704 -0.473 37.227 1.00 60.09 108 ASP A N 1
ATOM 839 C CA . ASP A 1 108 ? 15.932 -0.214 36.483 1.00 60.09 108 ASP A CA 1
ATOM 840 C C . ASP A 1 108 ? 15.588 -0.224 34.992 1.00 60.09 108 ASP A C 1
ATOM 842 O O . ASP A 1 108 ? 15.666 -1.233 34.288 1.00 60.09 108 ASP A O 1
ATOM 846 N N . TRP A 1 109 ? 15.176 0.937 34.490 1.00 61.62 109 TRP A N 1
ATOM 847 C CA . TRP A 1 109 ? 14.985 1.188 33.068 1.00 61.62 109 TRP A CA 1
ATOM 848 C C . TRP A 1 109 ? 16.344 1.389 32.392 1.00 61.62 109 TRP A C 1
ATOM 850 O O . TRP A 1 109 ? 16.590 2.386 31.711 1.00 61.62 109 TRP A O 1
ATOM 860 N N . ASP A 1 110 ? 17.253 0.435 32.589 1.00 50.81 110 ASP A N 1
ATOM 861 C CA . ASP A 1 110 ? 18.573 0.461 31.985 1.00 50.81 110 ASP A CA 1
ATOM 862 C C . ASP A 1 110 ? 18.443 -0.023 30.536 1.00 50.81 110 ASP A C 1
ATOM 864 O O . ASP A 1 110 ? 18.703 -1.170 30.164 1.00 50.81 110 ASP A O 1
ATOM 868 N N . SER A 1 111 ? 17.947 0.883 29.689 1.00 52.41 111 SER A N 1
ATOM 869 C CA . SER A 1 111 ? 17.898 0.745 28.235 1.00 52.41 111 SER A CA 1
ATOM 870 C C . SER A 1 111 ? 19.320 0.833 27.668 1.00 52.41 111 SER A C 1
ATOM 872 O O . SER A 1 111 ? 19.702 1.747 26.941 1.00 52.41 111 SER A O 1
ATOM 874 N N . SER A 1 112 ? 20.119 -0.181 27.990 1.00 54.28 112 SER A N 1
ATOM 875 C CA . SER A 1 112 ? 21.460 -0.467 27.472 1.00 54.28 112 SER A CA 1
ATOM 876 C C . SER A 1 112 ? 21.432 -1.002 26.023 1.00 54.28 112 SER A C 1
ATOM 878 O O . SER A 1 112 ? 22.341 -1.685 25.551 1.00 54.28 112 SER A O 1
ATOM 880 N N . LEU A 1 113 ? 20.388 -0.688 25.248 1.00 53.00 113 LEU A N 1
ATOM 881 C CA . LEU A 1 113 ? 20.221 -1.176 23.873 1.00 53.00 113 LEU A CA 1
ATOM 882 C C . LEU A 1 113 ? 20.373 -0.099 22.797 1.00 53.00 113 LEU A C 1
ATOM 884 O O . LEU A 1 113 ? 20.018 -0.328 21.644 1.00 53.00 113 LEU A O 1
ATOM 888 N N . VAL A 1 114 ? 21.025 1.023 23.110 1.00 52.16 114 VAL A N 1
ATOM 889 C CA . VAL A 1 114 ? 21.556 1.939 22.085 1.00 52.16 114 VAL A CA 1
ATOM 890 C C . VAL A 1 114 ? 23.047 1.672 21.853 1.00 52.16 114 VAL A C 1
ATOM 892 O O . VAL A 1 114 ? 23.918 2.506 22.091 1.00 52.16 114 VAL A O 1
ATOM 895 N N . LYS A 1 115 ? 23.368 0.470 21.350 1.00 51.75 115 LYS A N 1
ATOM 896 C CA . LYS A 1 115 ? 24.678 0.203 20.732 1.00 51.75 115 LYS A CA 1
ATOM 897 C C . LYS A 1 115 ? 24.769 0.997 19.430 1.00 51.75 115 LYS A C 1
ATOM 899 O O . LYS A 1 115 ? 24.381 0.528 18.363 1.00 51.75 115 LYS A O 1
ATOM 904 N N . THR A 1 116 ? 25.300 2.210 19.512 1.00 45.81 116 THR A N 1
ATOM 905 C CA . THR A 1 116 ? 25.753 2.958 18.340 1.00 45.81 116 THR A CA 1
ATOM 906 C C . THR A 1 116 ? 26.959 2.232 17.736 1.00 45.81 116 THR A C 1
ATOM 908 O O . THR A 1 116 ? 28.033 2.123 18.328 1.00 45.81 116 THR A O 1
ATOM 911 N N . PHE A 1 117 ? 26.767 1.660 16.547 1.00 47.28 117 PHE A N 1
ATOM 912 C CA . PHE A 1 117 ? 27.832 1.029 15.776 1.00 47.28 117 PHE A CA 1
ATOM 913 C C . PHE A 1 117 ? 28.883 2.081 15.394 1.00 47.28 117 PHE A C 1
ATOM 915 O O . PHE A 1 117 ? 28.608 3.009 14.634 1.00 47.28 117 PHE A O 1
ATOM 922 N N . LYS A 1 118 ? 30.110 1.933 15.907 1.00 55.12 118 LYS A N 1
ATOM 923 C CA . LYS A 1 118 ? 31.260 2.737 15.477 1.00 55.12 118 LYS A CA 1
ATOM 924 C C . LYS A 1 118 ? 31.638 2.367 14.039 1.00 55.12 118 LYS A C 1
ATOM 926 O O . LYS A 1 118 ? 32.080 1.251 13.773 1.00 55.12 118 LYS A O 1
ATOM 931 N N . LEU A 1 119 ? 31.501 3.317 13.117 1.00 56.84 119 LEU A N 1
ATOM 932 C CA . LEU A 1 119 ? 32.000 3.206 11.746 1.00 56.84 119 LEU A CA 1
ATOM 933 C C . LEU A 1 119 ? 33.536 3.275 11.750 1.00 56.84 119 LEU A C 1
ATOM 935 O O . LEU A 1 119 ? 34.127 4.319 12.021 1.00 56.84 119 LEU A O 1
ATOM 939 N N . LYS A 1 120 ? 34.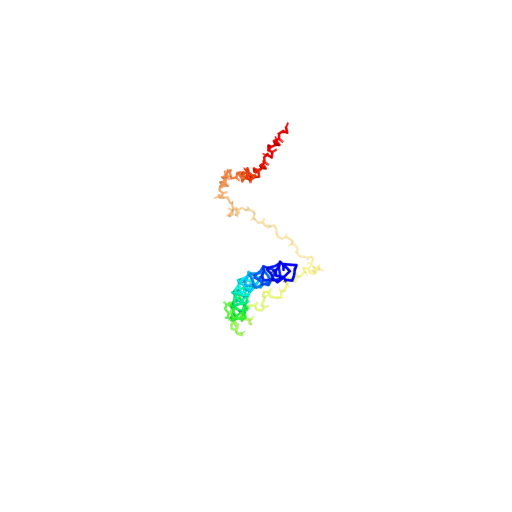196 2.155 11.436 1.00 56.19 120 LYS A N 1
ATOM 940 C CA . LYS A 1 120 ? 35.642 2.097 11.182 1.00 56.19 120 LYS A CA 1
ATOM 941 C C . LYS A 1 120 ? 35.922 2.626 9.772 1.00 56.19 120 LYS A C 1
ATOM 943 O O . LYS A 1 120 ? 35.601 1.972 8.781 1.00 56.19 120 LYS A O 1
ATOM 948 N N . LYS A 1 121 ? 36.520 3.816 9.688 1.00 54.59 121 LYS A N 1
ATOM 949 C CA . LYS A 1 121 ? 37.034 4.416 8.448 1.00 54.59 121 LYS A CA 1
ATOM 950 C C . LYS A 1 121 ? 38.205 3.562 7.936 1.00 54.59 121 LYS A C 1
ATOM 952 O O . LYS A 1 121 ? 39.148 3.312 8.682 1.00 54.59 121 LYS A O 1
ATOM 957 N N . ARG A 1 122 ? 38.123 3.076 6.693 1.00 52.72 122 ARG A N 1
ATOM 958 C CA . ARG A 1 122 ? 39.269 2.506 5.963 1.00 52.72 122 ARG A CA 1
ATOM 959 C C . ARG A 1 122 ? 40.099 3.664 5.404 1.00 52.72 122 ARG A C 1
ATOM 961 O O . ARG A 1 122 ? 39.533 4.578 4.806 1.00 52.72 122 ARG A O 1
ATOM 968 N N . GLU A 1 123 ? 41.401 3.639 5.656 1.00 49.59 123 GLU A N 1
ATOM 969 C CA . GLU A 1 123 ? 42.383 4.566 5.085 1.00 49.59 123 GLU A CA 1
ATOM 970 C C . GLU A 1 123 ? 42.736 4.136 3.651 1.00 49.59 123 GLU A C 1
ATOM 972 O O . GLU A 1 123 ? 42.539 2.969 3.299 1.00 49.59 123 GLU A O 1
ATOM 977 N N . LYS A 1 124 ? 43.147 5.099 2.822 1.00 49.38 124 LYS A N 1
ATOM 978 C CA . LYS A 1 124 ? 43.553 4.894 1.425 1.00 49.38 124 LYS A CA 1
ATOM 979 C C . LYS A 1 124 ? 45.016 4.494 1.343 1.00 49.38 124 LYS A C 1
ATOM 981 O O . LYS A 1 124 ? 45.791 5.040 2.152 1.00 49.38 124 LYS A O 1
#

Foldseek 3Di:
DVVVVVVVVVVVVVVVVVVVVVVVVVVVVVVVVVVVVVVVVVVVVVVCVVCCVVVVPPQDPVSCVVCVVVVPPDPPPDPDDDDDDDDDDPPDPPPPDDPDDDPPPPPPPVCVPPPDDDDDDDDD

Sequence (124 aa):
MKAETERSALDVKLKHARNQVDVEIKRRQRAEADCEKLERQIQLIREMLMCDTSGSIQLSEEQKSALAFLNRGQPSSSNAGNKRLSTIDESGSILSDISFDKTDESLDWDSSLVKTFKLKKREK

Organism: Pan troglodytes (NCBI:txid9598)

Secondary structure (DSSP, 8-state):
-HHHHHHHHHHHHHHHHHHHHHHHHHHHHHHHHHHHHHHHHHHHHHHHHHHTTTTS----HHHHHHTHHHHS-------------PPP-TT--S-TT--------------TT-------PPP-